Protein AF-A0AB72ZW15-F1 (afdb_monomer_lite)

Foldseek 3Di:
DDDDDDPPDPDDDPDDDPVDDDDDDDDDPPDPDPDPPPPPPPPPPPDPPCPPFLEAEPVNFVVQKDAQPDDPVSVVPDDADPVPQWDWDDDPQKIKIFHQAPAKDAFDWDWDADPVRDIGTQGTYGIDGHRIMGIDGNVSRD

pLDDT: mean 76.45, std 19.28, range [41.31, 97.19]

Radius of gyration: 28.47 Å; chains: 1; bounding box: 91×32×66 Å

Secondary structure (DSSP, 8-state):
-----------------TT-----------------------------S-TTS-EE-HHHHHTTEEES-SSHHHHHH----SS--EEEEEETTEEEEEE-SSS-EEEEEEEEE-TTS-EEEEEEEEEE-TTEEEEEEGGGG-

Sequence (142 aa):
MRKLFIPLLLFSALEANEKNGFFIEAGFETGLLEGTQTQEKRHTTTKNTYATYDYLPADSVLKRAANLFTDAKSISQLTFSSLSPIKVLYIGGKLTIENFLPYNLSNVKLSFKDAQGNTIDLGVIETIPKHSKIVLPGEAFD

Structure (mmCIF, N/CA/C/O backbone):
data_AF-A0AB72ZW15-F1
#
_entry.id   AF-A0AB72ZW15-F1
#
loop_
_atom_site.group_PDB
_atom_site.id
_atom_site.type_symbol
_atom_site.label_atom_id
_atom_site.label_alt_id
_atom_site.label_comp_id
_atom_site.label_asym_id
_atom_site.label_entity_id
_atom_site.label_seq_id
_atom_site.pdbx_PDB_ins_code
_atom_site.Cartn_x
_atom_site.Cartn_y
_atom_site.Cartn_z
_atom_site.occupancy
_atom_site.B_iso_or_equiv
_atom_site.auth_seq_id
_atom_site.auth_comp_id
_atom_site.auth_asym_id
_ato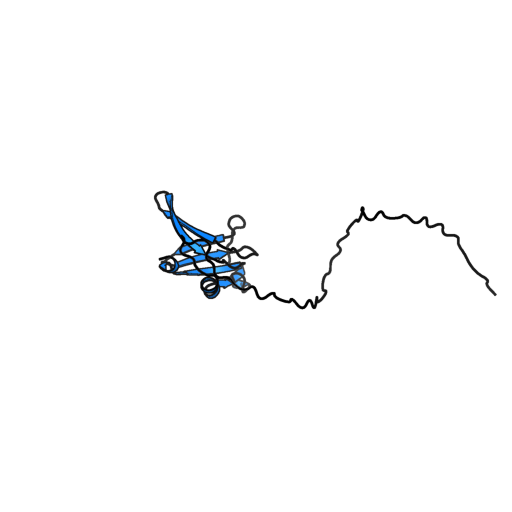m_site.auth_atom_id
_atom_site.pdbx_PDB_model_num
ATOM 1 N N . MET A 1 1 ? 74.155 0.932 -46.002 1.00 43.91 1 MET A N 1
ATOM 2 C CA . MET A 1 1 ? 74.223 0.720 -44.537 1.00 43.91 1 MET A CA 1
ATOM 3 C C . MET A 1 1 ? 73.776 2.000 -43.848 1.00 43.91 1 MET A C 1
ATOM 5 O O . MET A 1 1 ? 74.454 3.007 -43.982 1.00 43.91 1 MET A O 1
ATOM 9 N N . ARG A 1 2 ? 72.599 2.000 -43.215 1.00 44.91 2 ARG A N 1
ATOM 10 C CA . ARG A 1 2 ? 71.951 3.187 -42.634 1.00 44.91 2 ARG A CA 1
ATOM 11 C C . ARG A 1 2 ? 72.059 3.075 -41.109 1.00 44.91 2 ARG A C 1
ATOM 13 O O . ARG A 1 2 ? 71.594 2.082 -40.558 1.00 44.91 2 ARG A O 1
ATOM 20 N N . LYS A 1 3 ? 72.745 4.019 -40.455 1.00 50.19 3 LYS A N 1
ATOM 21 C CA . LYS A 1 3 ? 72.967 4.036 -38.999 1.00 50.19 3 LYS A CA 1
ATOM 22 C C . LYS A 1 3 ? 72.072 5.085 -38.318 1.00 50.19 3 LYS A C 1
ATOM 24 O O . LYS A 1 3 ? 71.940 6.186 -38.836 1.00 50.19 3 LYS A O 1
ATOM 29 N N . LEU A 1 4 ? 71.467 4.631 -37.214 1.00 51.50 4 LEU A N 1
ATOM 30 C CA . LEU A 1 4 ? 70.930 5.265 -35.991 1.00 51.50 4 LEU A CA 1
ATOM 31 C C . LEU A 1 4 ? 70.570 6.776 -35.983 1.00 51.50 4 LEU A C 1
ATOM 33 O O . LEU A 1 4 ? 71.404 7.593 -36.338 1.00 51.50 4 LEU A O 1
ATOM 37 N N . PHE A 1 5 ? 69.306 7.154 -35.674 1.00 53.56 5 PHE A N 1
ATOM 38 C CA . PHE A 1 5 ? 68.752 7.519 -34.328 1.00 53.56 5 PHE A CA 1
ATOM 39 C C . PHE A 1 5 ? 69.331 8.874 -33.828 1.00 53.56 5 PHE A C 1
ATOM 41 O O . PHE A 1 5 ? 70.542 9.021 -33.828 1.00 53.56 5 PHE A O 1
ATOM 48 N N . ILE A 1 6 ? 68.619 9.926 -33.384 1.00 57.09 6 ILE A N 1
ATOM 49 C CA . ILE A 1 6 ? 67.421 10.106 -32.528 1.00 57.09 6 ILE A CA 1
ATOM 50 C C . ILE A 1 6 ? 66.893 11.552 -32.752 1.00 57.09 6 ILE A C 1
ATOM 52 O O . ILE A 1 6 ? 67.725 12.460 -32.794 1.00 57.09 6 ILE A O 1
ATOM 56 N N . PRO A 1 7 ? 65.576 11.842 -32.815 1.00 47.94 7 PRO A N 1
ATOM 57 C CA . PRO A 1 7 ? 65.069 13.186 -32.545 1.00 47.94 7 PRO 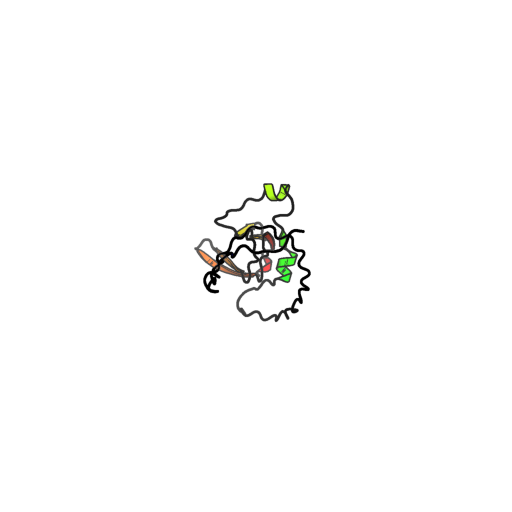A CA 1
ATOM 58 C C . PRO A 1 7 ? 64.891 13.381 -31.031 1.00 47.94 7 PRO A C 1
ATOM 60 O O . PRO A 1 7 ? 64.134 12.659 -30.382 1.00 47.94 7 PRO A O 1
ATOM 63 N N . LEU A 1 8 ? 65.612 14.351 -30.467 1.00 54.19 8 LEU A N 1
ATOM 64 C CA . LEU A 1 8 ? 65.466 14.802 -29.084 1.00 54.19 8 LEU A CA 1
ATOM 65 C C . LEU A 1 8 ? 64.094 15.477 -28.919 1.00 54.19 8 LEU A C 1
ATOM 67 O O . LEU A 1 8 ? 63.944 16.674 -29.148 1.00 54.19 8 LEU A O 1
ATOM 71 N N . LEU A 1 9 ? 63.081 14.693 -28.558 1.00 51.00 9 LEU A N 1
ATOM 72 C CA . LEU A 1 9 ? 61.791 15.201 -28.107 1.00 51.00 9 LEU A CA 1
ATOM 73 C C . LEU A 1 9 ? 61.902 15.529 -26.616 1.00 51.00 9 LEU A C 1
ATOM 75 O O . LEU A 1 9 ? 61.854 14.638 -25.770 1.00 51.00 9 LEU A O 1
ATOM 79 N N . LEU A 1 10 ? 62.057 16.816 -26.297 1.00 47.88 10 LEU A N 1
ATOM 80 C CA . LEU A 1 10 ? 61.725 17.331 -24.972 1.00 47.88 10 LEU A CA 1
ATOM 81 C C . LEU A 1 10 ? 60.204 17.232 -24.786 1.00 47.88 10 LEU A C 1
ATOM 83 O O . LEU A 1 10 ? 59.468 18.133 -25.179 1.00 47.88 10 LEU A O 1
ATOM 87 N N . PHE A 1 11 ? 59.735 16.147 -24.177 1.00 47.09 11 PHE A N 1
ATOM 88 C CA . PHE A 1 11 ? 58.452 16.148 -23.483 1.00 47.09 11 PHE A CA 1
ATOM 89 C C . PHE A 1 11 ? 58.727 16.434 -22.012 1.00 47.09 11 PHE A C 1
ATOM 91 O O . PHE A 1 11 ? 59.161 15.562 -21.261 1.00 47.09 11 PHE A O 1
ATOM 98 N N . SER A 1 12 ? 58.509 17.684 -21.614 1.00 47.12 12 SER A N 1
ATOM 99 C CA . SER A 1 12 ? 58.392 18.044 -20.207 1.00 47.12 12 SER A CA 1
ATOM 100 C C . SER A 1 12 ? 57.241 17.237 -19.609 1.00 47.12 12 SER A C 1
ATOM 102 O O . SER A 1 12 ? 56.110 17.318 -20.088 1.00 47.12 12 SER A O 1
ATOM 104 N N . ALA A 1 13 ? 57.543 16.439 -18.588 1.00 56.62 13 ALA A N 1
ATOM 105 C CA . ALA A 1 13 ? 56.547 15.769 -17.772 1.00 56.62 13 ALA A CA 1
ATOM 106 C C . ALA A 1 13 ? 55.632 16.828 -17.141 1.00 56.62 13 ALA A C 1
ATOM 108 O O . ALA A 1 13 ? 56.057 17.587 -16.270 1.00 56.62 13 ALA A O 1
ATOM 109 N N . LEU A 1 14 ? 54.390 16.907 -17.614 1.00 51.62 14 LEU A N 1
ATOM 110 C CA . LEU A 1 14 ? 53.339 17.644 -16.931 1.00 51.62 14 LEU A CA 1
ATOM 111 C C . LEU A 1 14 ? 52.754 16.690 -15.889 1.00 51.62 14 LEU A C 1
ATOM 113 O O . LEU A 1 14 ? 51.961 15.805 -16.203 1.00 51.62 14 LEU A O 1
ATOM 117 N N . GLU A 1 15 ? 53.240 16.821 -14.662 1.00 55.22 15 GLU A N 1
ATOM 118 C CA . GLU A 1 15 ? 52.760 16.083 -13.501 1.00 55.22 15 GLU A CA 1
ATOM 119 C C . GLU A 1 15 ? 51.330 16.550 -13.186 1.00 55.22 15 GLU A C 1
ATOM 121 O O . GLU A 1 15 ? 51.103 17.651 -12.679 1.00 55.22 15 GLU A O 1
ATOM 126 N N . ALA A 1 16 ? 50.337 15.743 -13.561 1.00 55.66 16 ALA A N 1
ATOM 127 C CA . ALA A 1 16 ? 48.961 15.967 -13.149 1.00 55.66 16 ALA A CA 1
ATOM 128 C C . ALA A 1 16 ? 48.862 15.701 -11.640 1.00 55.66 16 ALA A C 1
ATOM 130 O O . ALA A 1 16 ? 49.063 14.580 -11.181 1.00 55.66 16 ALA A O 1
ATOM 131 N N . ASN A 1 17 ? 48.580 16.745 -10.862 1.00 54.06 17 ASN A N 1
ATOM 132 C CA . ASN A 1 17 ? 48.371 16.632 -9.423 1.00 54.06 17 ASN A CA 1
ATOM 133 C C . ASN A 1 17 ? 47.129 15.763 -9.144 1.00 54.06 17 ASN A C 1
ATOM 135 O O . ASN A 1 17 ? 46.047 16.070 -9.648 1.00 54.06 17 ASN A O 1
ATOM 139 N N . GLU A 1 18 ? 47.274 14.725 -8.312 1.00 56.41 18 GLU A N 1
ATOM 140 C CA . GLU A 1 18 ? 46.237 13.728 -7.970 1.00 56.41 18 GLU A CA 1
ATOM 141 C C . GLU A 1 18 ? 44.901 14.306 -7.463 1.00 56.41 18 GLU A C 1
ATOM 143 O O . GLU A 1 18 ? 43.918 13.575 -7.359 1.00 56.41 18 GLU A O 1
ATOM 148 N N . LYS A 1 19 ? 44.815 15.608 -7.159 1.00 60.25 19 LYS A N 1
ATOM 149 C CA . LYS A 1 19 ? 43.569 16.256 -6.721 1.00 60.25 19 LYS A CA 1
ATOM 150 C C . LYS A 1 19 ? 42.731 16.894 -7.827 1.00 60.25 19 LYS A C 1
ATOM 152 O O . LYS A 1 19 ? 41.611 17.305 -7.541 1.00 60.25 19 LYS A O 1
ATOM 157 N N . ASN A 1 20 ? 43.216 16.946 -9.066 1.00 57.06 20 ASN A N 1
ATOM 158 C CA . ASN A 1 20 ? 42.465 17.499 -10.197 1.00 57.06 20 ASN A CA 1
ATOM 159 C C . ASN A 1 20 ? 42.164 16.409 -11.232 1.00 57.06 20 ASN A C 1
ATOM 161 O O . ASN A 1 20 ? 42.671 16.431 -12.351 1.00 57.06 20 ASN A O 1
ATOM 165 N N . GLY A 1 21 ? 41.337 15.440 -10.843 1.00 53.59 21 GLY A N 1
ATOM 166 C CA . GLY A 1 21 ? 40.736 14.496 -11.782 1.00 53.59 21 GLY A CA 1
ATOM 167 C C . GLY A 1 21 ? 39.586 15.155 -12.547 1.00 53.59 21 GLY A C 1
ATOM 168 O O . GLY A 1 21 ? 38.719 15.788 -11.950 1.00 53.59 21 GLY A O 1
ATOM 169 N N . PHE A 1 22 ? 39.567 14.998 -13.868 1.00 63.44 22 PHE A N 1
ATOM 170 C CA . PHE A 1 22 ? 38.422 15.313 -14.719 1.00 63.44 22 PHE A CA 1
ATOM 171 C C . PHE A 1 22 ? 37.856 13.995 -15.248 1.00 63.44 22 PHE A C 1
ATOM 173 O O . PHE A 1 22 ? 38.603 13.180 -15.788 1.00 63.44 22 PHE A O 1
ATOM 180 N N . PHE A 1 23 ? 36.554 13.770 -15.073 1.00 61.44 23 PHE A N 1
ATOM 181 C CA . PHE A 1 23 ? 35.880 12.558 -15.537 1.00 61.44 23 PHE A CA 1
ATOM 182 C C . PHE A 1 23 ? 35.134 12.851 -16.840 1.00 61.44 23 PHE A C 1
ATOM 184 O O . PHE A 1 23 ? 34.361 13.804 -16.907 1.00 61.44 23 PHE A O 1
ATOM 191 N N . ILE A 1 24 ? 35.334 12.007 -17.854 1.00 59.56 24 ILE A N 1
ATOM 192 C CA . ILE A 1 24 ? 34.437 11.897 -19.008 1.00 59.56 24 ILE A CA 1
ATOM 193 C C . ILE A 1 24 ? 33.831 10.500 -18.960 1.00 59.56 24 ILE A C 1
ATOM 195 O O . ILE A 1 24 ? 34.520 9.506 -19.181 1.00 59.56 24 ILE A O 1
ATOM 199 N N . GLU A 1 25 ? 32.543 10.436 -18.646 1.00 62.25 25 GLU A N 1
ATOM 200 C CA . GLU A 1 25 ? 31.757 9.209 -18.679 1.00 62.25 25 GLU A CA 1
ATOM 201 C C . GLU A 1 25 ? 31.203 9.024 -20.099 1.00 62.25 25 GLU A C 1
ATOM 203 O O . GLU A 1 25 ? 30.262 9.699 -20.515 1.00 62.25 25 GLU A O 1
ATOM 208 N N . ALA A 1 26 ? 31.828 8.136 -20.873 1.00 57.69 26 ALA A N 1
ATOM 209 C CA . ALA A 1 26 ? 31.272 7.610 -22.115 1.00 57.69 26 ALA A CA 1
ATOM 210 C C . ALA A 1 26 ? 30.906 6.141 -21.873 1.00 57.69 26 ALA A C 1
ATOM 212 O O . ALA A 1 26 ? 31.779 5.294 -21.693 1.00 57.69 26 ALA A O 1
ATOM 213 N N . GLY A 1 27 ? 29.605 5.863 -21.798 1.00 53.00 27 GLY A N 1
ATOM 214 C CA . GLY A 1 27 ? 29.077 4.551 -21.444 1.00 53.00 27 GLY A CA 1
ATOM 215 C C . GLY A 1 27 ? 29.180 3.501 -22.554 1.00 53.00 27 GLY A C 1
ATOM 216 O O . GLY A 1 27 ? 28.968 3.797 -23.726 1.00 53.00 27 GLY A O 1
ATOM 217 N N . PHE A 1 28 ? 29.418 2.256 -22.139 1.00 54.38 28 PHE A N 1
ATOM 218 C CA . PHE A 1 28 ? 28.550 1.105 -22.420 1.00 54.38 28 PHE A CA 1
ATOM 219 C C . PHE A 1 28 ? 28.919 -0.004 -21.420 1.00 54.38 28 PHE A C 1
ATOM 221 O O . PHE A 1 28 ? 29.804 -0.818 -21.676 1.00 54.38 28 PHE A O 1
ATOM 228 N N . GLU A 1 29 ? 28.299 -0.018 -20.239 1.00 52.81 29 GLU A N 1
ATOM 229 C CA . GLU A 1 29 ? 28.554 -1.084 -19.264 1.00 52.81 29 GLU A CA 1
ATOM 230 C C . GLU A 1 29 ? 27.692 -2.313 -19.572 1.00 52.81 29 GLU A C 1
ATOM 232 O O . GLU A 1 29 ? 26.609 -2.507 -19.027 1.00 52.81 29 GLU A O 1
ATOM 237 N N . THR A 1 30 ? 28.194 -3.180 -20.449 1.00 60.53 30 THR A N 1
ATOM 238 C CA . THR A 1 30 ? 27.834 -4.604 -20.436 1.00 60.53 30 THR A CA 1
ATOM 239 C C . THR A 1 30 ? 29.044 -5.404 -19.979 1.00 60.53 30 THR A C 1
ATOM 241 O O . THR A 1 30 ? 29.729 -6.041 -20.778 1.00 60.53 30 THR A O 1
ATOM 244 N N . GLY A 1 31 ? 29.329 -5.336 -18.681 1.00 48.16 31 GLY A N 1
ATOM 245 C CA . GLY A 1 31 ? 30.201 -6.279 -17.992 1.00 48.16 31 GLY A CA 1
ATOM 246 C C . GLY A 1 31 ? 29.334 -7.247 -17.197 1.00 48.16 31 GLY A C 1
ATOM 247 O O . GLY A 1 31 ? 28.631 -6.831 -16.281 1.00 48.16 31 GLY A O 1
ATOM 248 N N . LEU A 1 32 ? 29.350 -8.532 -17.551 1.00 52.81 32 LEU A N 1
ATOM 249 C CA . LEU A 1 32 ? 28.777 -9.588 -16.721 1.00 52.81 32 LEU A CA 1
ATOM 250 C C . LEU A 1 32 ? 29.603 -9.661 -15.428 1.00 52.81 32 LEU A C 1
ATOM 252 O O . LEU A 1 32 ? 30.672 -10.264 -15.398 1.00 52.81 32 LEU A O 1
ATOM 256 N N . LEU A 1 33 ? 29.148 -8.982 -14.377 1.00 51.62 33 LEU A N 1
ATOM 257 C CA . LEU A 1 33 ? 29.776 -9.040 -13.064 1.00 51.62 33 LEU A CA 1
ATOM 258 C C . LEU A 1 33 ? 29.363 -10.354 -12.387 1.00 51.62 33 LEU A C 1
ATOM 260 O O . LEU A 1 33 ? 28.305 -10.432 -11.763 1.00 51.62 33 LEU A O 1
ATOM 264 N N . GLU A 1 34 ? 30.199 -11.389 -12.487 1.00 53.56 34 GLU A N 1
ATOM 265 C CA . GLU A 1 34 ? 30.177 -12.520 -11.548 1.00 53.56 34 GLU A CA 1
ATOM 266 C C . GLU A 1 34 ? 30.668 -12.039 -10.175 1.00 53.56 34 GLU A C 1
ATOM 268 O O . GLU A 1 34 ? 31.799 -12.265 -9.752 1.00 53.56 34 GLU A O 1
ATOM 273 N N . GLY A 1 35 ? 29.802 -11.314 -9.473 1.00 48.66 35 GLY A N 1
ATOM 274 C CA . GLY A 1 35 ? 29.929 -11.086 -8.044 1.00 48.66 35 GLY A CA 1
ATOM 275 C C . GLY A 1 35 ? 29.121 -12.146 -7.310 1.00 48.66 35 GLY A C 1
ATOM 276 O O . GLY A 1 35 ? 27.892 -12.109 -7.335 1.00 48.66 35 GLY A O 1
ATOM 277 N N . THR A 1 36 ? 29.779 -13.081 -6.626 1.00 54.75 36 THR A N 1
ATOM 278 C CA . THR A 1 36 ? 29.093 -13.938 -5.652 1.00 54.75 36 THR A CA 1
ATOM 279 C C . THR A 1 36 ? 28.591 -13.052 -4.517 1.00 54.75 36 THR A C 1
ATOM 281 O O . THR A 1 36 ? 29.353 -12.623 -3.652 1.00 54.75 36 THR A O 1
ATOM 284 N N . GLN A 1 37 ? 27.296 -12.742 -4.538 1.00 48.81 37 GLN A N 1
ATOM 285 C CA . GLN A 1 37 ? 26.623 -12.030 -3.464 1.00 48.81 37 GLN A CA 1
ATOM 286 C C . GLN A 1 37 ? 26.483 -12.990 -2.278 1.00 48.81 37 GLN A C 1
ATOM 288 O O . GLN A 1 37 ? 25.556 -13.799 -2.224 1.00 48.81 37 GLN A O 1
ATOM 293 N N . THR A 1 38 ? 27.395 -12.910 -1.310 1.00 54.97 38 THR A N 1
ATOM 294 C CA . THR A 1 38 ? 27.145 -13.497 0.007 1.00 54.97 38 THR A CA 1
ATOM 295 C C . THR A 1 38 ? 26.035 -12.678 0.650 1.00 54.97 38 THR A C 1
ATOM 297 O O . THR A 1 38 ? 26.274 -11.631 1.246 1.00 54.97 38 THR A O 1
ATOM 300 N N . GLN A 1 39 ? 24.795 -13.128 0.470 1.00 52.69 39 GLN A N 1
ATOM 301 C CA . GLN A 1 39 ? 23.674 -12.637 1.250 1.00 52.69 39 GLN A CA 1
ATOM 302 C C . GLN A 1 39 ? 23.956 -13.010 2.700 1.00 52.69 39 GLN A C 1
ATOM 304 O O . GLN A 1 39 ? 23.811 -14.172 3.088 1.00 52.69 39 GLN A O 1
ATOM 309 N N . GLU A 1 40 ? 24.370 -12.037 3.510 1.00 50.22 40 GLU A N 1
ATOM 310 C CA . GLU A 1 40 ? 24.205 -12.180 4.946 1.00 50.22 40 GLU A CA 1
ATOM 311 C C . GLU A 1 40 ? 22.732 -12.487 5.184 1.00 50.22 40 GLU A C 1
ATOM 313 O O . GLU A 1 40 ? 21.834 -11.708 4.850 1.00 50.22 40 GLU A O 1
ATOM 318 N N . LYS A 1 41 ? 22.490 -13.687 5.703 1.00 46.09 41 LYS A N 1
ATOM 319 C CA . LYS A 1 41 ? 21.178 -14.143 6.118 1.00 46.09 41 LYS A CA 1
ATOM 320 C C . LYS A 1 41 ? 20.746 -13.178 7.215 1.00 46.09 41 LYS A C 1
ATOM 322 O O . LYS A 1 41 ? 21.164 -13.320 8.360 1.00 46.09 41 LYS A O 1
ATOM 327 N N . ARG A 1 42 ? 19.964 -12.153 6.860 1.00 54.97 42 ARG A N 1
ATOM 328 C CA . ARG A 1 42 ? 19.333 -11.274 7.843 1.00 54.97 42 ARG A CA 1
ATOM 329 C C . ARG A 1 42 ? 18.566 -12.180 8.788 1.00 54.97 42 ARG A C 1
ATOM 331 O O . ARG A 1 42 ? 17.587 -12.812 8.401 1.00 54.97 42 ARG A O 1
ATOM 338 N N . HIS A 1 43 ? 19.038 -12.273 10.021 1.00 46.56 43 HIS A N 1
ATOM 339 C CA . HIS A 1 43 ? 18.212 -12.776 11.095 1.00 46.56 43 HIS A CA 1
ATOM 340 C C . HIS A 1 43 ? 17.100 -11.742 11.260 1.00 46.56 43 HIS A C 1
ATOM 342 O O . HIS A 1 43 ? 17.334 -10.641 11.761 1.00 46.56 43 HIS A O 1
ATOM 348 N N . THR A 1 44 ? 15.910 -12.060 10.750 1.00 45.25 44 THR A N 1
ATOM 349 C CA . THR A 1 44 ? 14.695 -11.297 11.019 1.00 45.25 44 THR A CA 1
ATOM 350 C C . THR A 1 44 ? 14.417 -11.418 12.509 1.00 45.25 44 THR A C 1
ATOM 352 O O . THR A 1 44 ? 13.795 -12.369 12.973 1.00 45.25 44 THR A O 1
ATOM 355 N N . THR A 1 45 ? 14.933 -10.473 13.285 1.00 41.94 45 THR A N 1
ATOM 356 C CA . THR A 1 45 ? 14.494 -10.290 14.661 1.00 41.94 45 THR A CA 1
ATOM 357 C C . THR A 1 45 ? 13.099 -9.686 14.593 1.00 41.94 45 THR A C 1
ATOM 359 O O . THR A 1 45 ? 12.946 -8.485 14.387 1.00 41.94 45 THR A O 1
ATOM 362 N N . THR A 1 46 ? 12.074 -10.519 14.756 1.00 50.00 46 THR A N 1
ATOM 363 C CA . THR A 1 46 ? 10.713 -10.068 15.047 1.00 50.00 46 THR A CA 1
ATOM 364 C C . THR A 1 46 ? 10.726 -9.376 16.411 1.00 50.00 46 THR A C 1
ATOM 366 O O . THR A 1 46 ? 10.602 -10.012 17.456 1.00 50.00 46 THR A O 1
ATOM 369 N N . LYS A 1 47 ? 10.919 -8.058 16.423 1.00 41.31 47 LYS A N 1
ATOM 370 C CA . LYS A 1 47 ? 10.530 -7.199 17.543 1.00 41.31 47 LYS A CA 1
ATOM 371 C C . LYS A 1 47 ? 9.745 -6.023 16.986 1.00 41.31 47 LYS A C 1
ATOM 373 O O . LYS A 1 47 ? 10.312 -5.076 16.455 1.00 41.31 47 LYS A O 1
ATOM 378 N N . ASN A 1 48 ? 8.428 -6.112 17.128 1.00 47.97 48 ASN A N 1
ATOM 379 C CA . ASN A 1 48 ? 7.507 -5.014 16.884 1.00 47.97 48 ASN A CA 1
ATOM 380 C C . ASN A 1 48 ? 7.817 -3.904 17.903 1.00 47.97 48 ASN A C 1
ATOM 382 O O . ASN A 1 48 ? 7.455 -4.016 19.072 1.00 47.97 48 ASN A O 1
ATOM 386 N N . THR A 1 49 ? 8.517 -2.847 17.487 1.00 48.44 49 THR A N 1
ATOM 387 C CA . THR A 1 49 ? 8.859 -1.695 18.352 1.00 48.44 49 THR A CA 1
ATOM 388 C C . THR A 1 49 ? 7.660 -0.764 18.600 1.00 48.44 49 THR A C 1
ATOM 390 O O . THR A 1 49 ? 7.777 0.236 19.299 1.00 48.44 49 THR A O 1
ATOM 393 N N . TYR A 1 50 ? 6.475 -1.102 18.088 1.00 47.12 50 TYR A N 1
ATOM 394 C CA . TYR A 1 50 ? 5.261 -0.305 18.239 1.00 47.12 50 TYR A CA 1
ATOM 395 C C . TYR A 1 50 ? 4.137 -1.153 18.840 1.00 47.12 50 TYR A C 1
ATOM 397 O O . TYR A 1 50 ? 3.267 -1.642 18.131 1.00 47.12 50 TYR A O 1
ATOM 405 N N . ALA A 1 51 ? 4.150 -1.326 20.161 1.00 54.34 51 ALA A N 1
ATOM 406 C CA . ALA A 1 51 ? 3.166 -2.114 20.914 1.00 54.34 51 ALA A CA 1
ATOM 407 C C . ALA A 1 51 ? 1.744 -1.498 20.968 1.00 54.34 51 ALA A C 1
ATOM 409 O O . ALA A 1 51 ? 0.944 -1.888 21.810 1.00 54.34 51 ALA A O 1
ATOM 410 N N . THR A 1 52 ? 1.437 -0.511 20.121 1.00 61.91 52 THR A N 1
ATOM 411 C CA . THR A 1 52 ? 0.207 0.301 20.203 1.00 61.91 52 THR A CA 1
ATOM 412 C C . THR A 1 52 ? -0.623 0.281 18.917 1.00 61.91 52 THR A C 1
ATOM 414 O O . THR A 1 52 ? -1.735 0.789 18.929 1.00 61.91 52 THR A O 1
ATOM 417 N N . TYR A 1 53 ? -0.122 -0.295 17.818 1.00 61.41 53 TYR A N 1
ATOM 418 C CA . TYR A 1 53 ? -0.839 -0.317 16.539 1.00 61.41 53 TYR A CA 1
ATOM 419 C C . TYR A 1 53 ? -1.078 -1.742 16.056 1.00 61.41 53 TYR A C 1
ATOM 421 O O . TYR A 1 53 ? -0.192 -2.591 16.185 1.00 61.41 53 TYR A O 1
ATOM 429 N N . ASP A 1 54 ? -2.221 -1.956 15.408 1.00 78.19 54 ASP A N 1
ATOM 430 C CA . ASP A 1 54 ? -2.496 -3.180 14.664 1.00 78.19 54 ASP A CA 1
ATOM 431 C C . ASP A 1 54 ? -1.529 -3.276 13.485 1.00 78.19 54 ASP A C 1
ATOM 433 O O . ASP A 1 54 ? -1.474 -2.414 12.604 1.00 78.19 54 ASP A O 1
ATOM 437 N N . TYR A 1 55 ? -0.659 -4.283 13.541 1.00 81.81 55 TYR A N 1
ATOM 438 C CA . TYR A 1 55 ? 0.502 -4.389 12.669 1.00 81.81 55 TYR A CA 1
ATOM 439 C C . TYR A 1 55 ? 0.299 -5.500 11.647 1.00 81.81 55 TYR A C 1
ATOM 441 O O . TYR A 1 55 ? 0.225 -6.677 12.005 1.00 81.81 55 TYR A O 1
ATOM 449 N N . LEU A 1 56 ? 0.257 -5.138 10.365 1.00 88.75 56 LEU A N 1
ATOM 450 C CA . LEU A 1 56 ? 0.146 -6.097 9.277 1.00 88.75 56 LEU A CA 1
ATOM 451 C C . LEU A 1 56 ? 1.551 -6.498 8.789 1.00 88.75 56 LEU A C 1
ATOM 453 O O . LEU A 1 56 ? 2.235 -5.679 8.160 1.00 88.75 56 LEU A O 1
ATOM 457 N N . PRO A 1 57 ? 1.992 -7.745 9.052 1.00 89.38 57 PRO A N 1
ATOM 458 C CA . PRO A 1 57 ? 3.353 -8.174 8.761 1.00 89.38 57 PRO A CA 1
ATOM 459 C C . PRO A 1 57 ? 3.591 -8.344 7.261 1.00 89.38 57 PRO A C 1
ATOM 461 O O . PRO A 1 57 ? 2.671 -8.647 6.491 1.00 89.38 57 PRO A O 1
ATOM 464 N N . ALA A 1 58 ? 4.853 -8.219 6.853 1.00 90.19 58 ALA A N 1
ATOM 465 C CA . ALA A 1 58 ? 5.264 -8.240 5.452 1.00 90.19 58 ALA A CA 1
ATOM 466 C C . ALA A 1 58 ? 4.775 -9.487 4.707 1.00 90.19 58 ALA A C 1
ATOM 468 O O . ALA A 1 58 ? 4.229 -9.369 3.614 1.00 90.19 58 ALA A O 1
ATOM 469 N N . ASP A 1 59 ? 4.886 -10.670 5.309 1.00 90.56 59 ASP A N 1
ATOM 470 C CA . ASP A 1 59 ? 4.473 -11.928 4.677 1.00 90.56 59 ASP A CA 1
ATOM 471 C C . ASP A 1 59 ? 2.978 -11.954 4.326 1.00 90.56 59 ASP A C 1
ATOM 473 O O . ASP A 1 59 ? 2.585 -12.473 3.277 1.00 90.56 59 ASP A O 1
ATOM 477 N N . SER A 1 60 ? 2.131 -11.375 5.182 1.00 89.00 60 SER A N 1
ATOM 478 C CA . SER A 1 60 ? 0.686 -11.272 4.945 1.00 89.00 60 SER A CA 1
ATOM 479 C C . SER A 1 60 ? 0.366 -10.310 3.804 1.00 89.00 60 SER A C 1
ATOM 481 O O . SER A 1 60 ? -0.572 -10.549 3.040 1.00 89.00 60 SER A O 1
ATOM 483 N N . VAL A 1 61 ? 1.159 -9.247 3.667 1.00 91.44 61 VAL A N 1
ATOM 484 C CA . VAL A 1 61 ? 1.015 -8.252 2.600 1.00 91.44 61 VAL A CA 1
ATOM 485 C C . VAL A 1 61 ? 1.502 -8.806 1.267 1.00 91.44 61 VAL A C 1
ATOM 487 O O . VAL A 1 61 ? 0.788 -8.730 0.268 1.00 91.44 61 VAL A O 1
ATOM 490 N N . LEU A 1 62 ? 2.692 -9.408 1.248 1.00 92.81 62 LEU A N 1
ATOM 491 C CA . LEU A 1 62 ? 3.331 -9.933 0.042 1.00 92.81 62 LEU A CA 1
ATOM 492 C C . LEU A 1 62 ? 2.482 -11.016 -0.630 1.00 92.81 62 LEU A C 1
ATOM 494 O O . LEU A 1 62 ? 2.375 -11.028 -1.852 1.00 92.81 62 LEU A O 1
ATOM 498 N N . LYS A 1 63 ? 1.791 -11.861 0.147 1.00 93.69 63 LYS A N 1
ATOM 499 C CA . LYS A 1 63 ? 0.847 -12.868 -0.382 1.00 93.69 63 LYS A CA 1
ATOM 500 C C . LYS A 1 63 ? -0.358 -12.270 -1.117 1.00 93.69 63 LYS A C 1
ATOM 502 O O . LYS A 1 63 ? -1.023 -12.980 -1.864 1.00 93.69 63 LYS A O 1
ATOM 507 N N . ARG A 1 64 ? -0.669 -10.994 -0.880 1.00 93.19 64 ARG A N 1
ATOM 508 C CA . ARG A 1 64 ? -1.811 -10.269 -1.462 1.00 93.19 64 ARG A CA 1
ATOM 509 C C . ARG A 1 64 ? -1.379 -9.196 -2.463 1.00 93.19 64 ARG A C 1
ATOM 511 O O . ARG A 1 64 ? -2.237 -8.502 -3.008 1.00 93.19 64 ARG A O 1
ATOM 518 N N . ALA A 1 65 ? -0.075 -9.042 -2.682 1.00 94.62 65 ALA A N 1
ATOM 519 C CA . ALA A 1 65 ? 0.483 -8.065 -3.599 1.00 94.62 65 ALA A CA 1
ATOM 520 C C . ALA A 1 65 ? 0.531 -8.626 -5.027 1.00 94.62 65 ALA A C 1
ATOM 522 O O . ALA A 1 65 ? 0.942 -9.762 -5.257 1.00 94.62 65 ALA A O 1
ATOM 523 N N . ALA A 1 66 ? 0.148 -7.803 -5.995 1.00 95.81 66 ALA A N 1
ATOM 524 C CA . ALA A 1 66 ? 0.268 -8.074 -7.421 1.00 95.81 66 ALA A CA 1
ATOM 525 C C . ALA A 1 66 ? 1.100 -6.975 -8.091 1.00 95.81 66 ALA A C 1
ATOM 527 O O . ALA A 1 66 ? 1.024 -5.812 -7.699 1.00 95.81 66 ALA A O 1
ATOM 528 N N . ASN A 1 67 ? 1.879 -7.323 -9.115 1.00 95.12 67 ASN A N 1
ATOM 529 C CA . ASN A 1 67 ? 2.636 -6.335 -9.884 1.00 95.12 67 ASN A CA 1
ATOM 530 C C . ASN A 1 67 ? 1.686 -5.474 -10.726 1.00 95.12 67 ASN A C 1
ATOM 532 O O . ASN A 1 67 ? 0.802 -6.002 -11.395 1.00 95.12 67 ASN A O 1
ATOM 536 N N . LEU A 1 68 ? 1.890 -4.156 -10.719 1.00 94.00 68 LEU A N 1
ATOM 537 C CA . LEU A 1 68 ? 1.127 -3.220 -11.551 1.00 94.00 68 LEU A CA 1
ATOM 538 C C . LEU A 1 68 ? 1.556 -3.289 -13.025 1.00 94.00 68 LEU A C 1
ATOM 540 O O . LEU A 1 68 ? 0.723 -3.156 -13.914 1.00 94.00 68 LEU A O 1
ATOM 544 N N . PHE A 1 69 ? 2.843 -3.522 -13.291 1.00 92.50 69 PHE A N 1
ATOM 545 C CA . PHE A 1 69 ? 3.437 -3.449 -14.630 1.00 92.50 69 PHE A CA 1
ATOM 546 C C . PHE A 1 69 ? 3.761 -4.848 -15.165 1.00 92.50 69 PHE A C 1
ATOM 548 O O . PHE A 1 69 ? 4.919 -5.256 -15.199 1.00 92.50 69 PHE A O 1
ATOM 555 N N . THR A 1 70 ? 2.732 -5.615 -15.528 1.00 91.12 70 THR A N 1
ATOM 556 C CA . THR A 1 70 ? 2.891 -6.986 -16.044 1.00 91.12 70 THR A CA 1
ATOM 557 C C . THR A 1 70 ? 3.034 -7.027 -17.560 1.00 91.12 70 THR A C 1
ATOM 559 O O . THR A 1 70 ? 4.034 -7.504 -18.084 1.00 91.12 70 THR A O 1
ATOM 562 N N . ASP A 1 71 ? 2.032 -6.525 -18.272 1.00 92.12 71 ASP A N 1
ATOM 563 C CA . ASP A 1 71 ? 1.909 -6.630 -19.722 1.00 92.12 71 ASP A CA 1
ATOM 564 C C . ASP A 1 71 ? 1.471 -5.295 -20.330 1.00 92.12 71 ASP A C 1
ATOM 566 O O . ASP A 1 71 ? 0.873 -4.449 -19.662 1.00 92.12 71 ASP A O 1
ATOM 570 N N . ALA A 1 72 ? 1.755 -5.108 -21.620 1.00 91.44 72 ALA A N 1
ATOM 571 C CA . ALA A 1 72 ? 1.530 -3.841 -22.310 1.00 91.44 72 ALA A CA 1
ATOM 572 C C . ALA A 1 72 ? 0.063 -3.376 -22.274 1.00 91.44 72 ALA A C 1
ATOM 574 O O . ALA A 1 72 ? -0.198 -2.1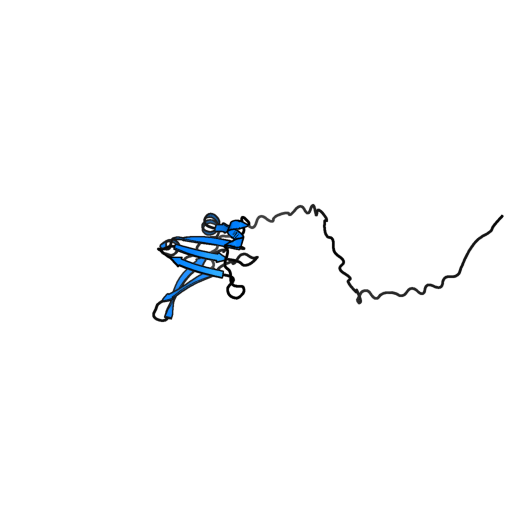74 -22.196 1.00 91.44 72 ALA A O 1
ATOM 575 N N . LYS A 1 73 ? -0.899 -4.308 -22.295 1.00 91.75 73 LYS A N 1
ATOM 576 C CA . LYS A 1 73 ? -2.325 -3.973 -22.259 1.00 91.75 73 LYS A CA 1
ATOM 577 C C . LYS A 1 73 ? -2.713 -3.460 -20.876 1.00 91.75 73 LYS A C 1
ATOM 579 O O . LYS A 1 73 ? -3.315 -2.392 -20.794 1.00 91.75 73 LYS A O 1
ATOM 584 N N . SER A 1 74 ? -2.312 -4.152 -19.812 1.00 88.88 74 SER A N 1
ATOM 585 C CA . SER A 1 74 ? -2.526 -3.691 -18.435 1.00 88.88 74 SER A CA 1
ATOM 586 C C . SER A 1 74 ? -1.862 -2.334 -18.196 1.00 88.88 74 SER A C 1
ATOM 588 O O . SER A 1 74 ? -2.507 -1.420 -17.690 1.00 88.88 74 SER A O 1
ATOM 590 N N . ILE A 1 75 ? -0.619 -2.159 -18.660 1.00 89.94 75 ILE A N 1
ATOM 591 C CA . ILE A 1 75 ? 0.134 -0.901 -18.540 1.00 89.94 75 ILE A CA 1
ATOM 592 C C . ILE A 1 75 ? -0.587 0.254 -19.246 1.00 89.94 75 ILE A C 1
ATOM 594 O O . ILE A 1 75 ? -0.709 1.328 -18.665 1.00 89.94 75 ILE A O 1
ATOM 598 N N . SER A 1 76 ? -1.120 0.041 -20.454 1.00 91.06 76 SER A N 1
ATOM 599 C CA . SER A 1 76 ? -1.846 1.087 -21.196 1.00 91.06 76 SER A CA 1
ATOM 600 C C . SER A 1 76 ? -3.128 1.576 -20.512 1.00 91.06 76 SER A C 1
ATOM 602 O O . SER A 1 76 ? -3.631 2.645 -20.846 1.00 91.06 76 SER A O 1
ATOM 604 N N . GLN A 1 77 ? -3.661 0.802 -19.563 1.00 91.25 77 GLN A N 1
ATOM 605 C CA . GLN A 1 77 ? -4.870 1.129 -18.805 1.00 91.25 77 GLN A CA 1
ATOM 606 C C . GLN A 1 77 ? -4.557 1.716 -17.422 1.00 91.25 77 GLN A C 1
ATOM 608 O O . GLN A 1 77 ? -5.464 2.200 -16.740 1.00 91.25 77 GLN A O 1
ATOM 613 N N . LEU A 1 78 ? -3.292 1.687 -16.985 1.00 90.50 78 LEU A N 1
ATOM 614 C CA . LEU A 1 78 ? -2.895 2.272 -15.711 1.00 90.50 78 LEU A CA 1
ATOM 615 C C . LEU A 1 78 ? -3.019 3.792 -15.768 1.00 90.50 78 LEU A C 1
ATOM 617 O O . LEU A 1 78 ? -2.495 4.455 -16.658 1.00 90.50 78 LEU A O 1
ATOM 621 N N . THR A 1 79 ? -3.674 4.352 -14.757 1.00 88.94 79 THR A N 1
ATOM 622 C CA . THR A 1 79 ? -3.716 5.796 -14.527 1.00 88.94 79 THR A CA 1
ATOM 623 C C . THR A 1 79 ? -2.994 6.089 -13.224 1.00 88.94 79 THR A C 1
ATOM 625 O O . THR A 1 79 ? -3.397 5.585 -12.173 1.00 88.94 79 THR A O 1
ATOM 628 N N . PHE A 1 80 ? -1.946 6.908 -13.281 1.00 89.44 80 PHE A N 1
ATOM 629 C CA . PHE A 1 80 ? -1.211 7.350 -12.101 1.00 89.44 80 PHE A CA 1
ATOM 630 C C . PHE A 1 80 ? -0.900 8.844 -12.186 1.00 89.44 80 PHE A C 1
ATOM 632 O O . PHE A 1 80 ? -0.837 9.424 -13.269 1.00 89.44 80 PHE A O 1
ATOM 639 N N . SER A 1 81 ? -0.720 9.467 -11.025 1.00 89.50 81 SER A N 1
ATOM 640 C CA . SER A 1 81 ? -0.324 10.866 -10.902 1.00 89.50 81 SER A CA 1
ATOM 641 C C . SER A 1 81 ? 1.113 10.933 -10.408 1.00 89.50 81 SER A C 1
ATOM 643 O O . SER A 1 81 ? 1.458 10.286 -9.421 1.00 89.50 81 SER A O 1
ATOM 645 N N . SER A 1 82 ? 1.947 11.753 -11.044 1.00 89.12 82 SER A N 1
ATOM 646 C CA . SER A 1 82 ? 3.301 12.029 -10.548 1.00 89.12 82 SER A CA 1
ATOM 647 C C . SER A 1 82 ? 3.294 12.813 -9.231 1.00 89.12 82 SER A C 1
ATOM 649 O O . SER A 1 82 ? 4.221 12.681 -8.438 1.00 89.12 82 SER A O 1
ATOM 651 N N . LEU A 1 83 ? 2.236 13.588 -8.966 1.00 94.81 83 LEU A N 1
ATOM 652 C CA . LEU A 1 83 ? 2.049 14.326 -7.712 1.00 94.81 83 LEU A CA 1
ATOM 653 C C . LEU A 1 83 ? 1.509 13.440 -6.582 1.00 94.81 83 LEU A C 1
ATOM 655 O O . LEU A 1 83 ? 1.591 13.800 -5.410 1.00 94.81 83 LEU A O 1
ATOM 659 N N . SER A 1 84 ? 0.919 12.292 -6.917 1.00 93.25 84 SER A N 1
ATOM 660 C CA . SER A 1 84 ? 0.326 11.361 -5.953 1.00 93.25 84 SER A CA 1
ATOM 661 C C . SER A 1 84 ? 0.653 9.927 -6.369 1.00 93.25 84 SER A C 1
ATOM 663 O O . SER A 1 84 ? -0.199 9.225 -6.917 1.00 93.25 84 SER A O 1
ATOM 665 N N . PRO A 1 85 ? 1.904 9.494 -6.139 1.00 94.19 85 PRO A N 1
ATOM 666 C CA . PRO A 1 85 ? 2.405 8.212 -6.627 1.00 94.19 85 PRO A CA 1
ATOM 667 C C . PRO A 1 85 ? 1.896 7.014 -5.815 1.00 94.19 85 PRO A C 1
ATOM 669 O O . PRO A 1 85 ? 2.171 5.872 -6.176 1.00 94.19 85 PRO A O 1
ATOM 672 N N . ILE A 1 86 ? 1.159 7.264 -4.729 1.00 95.31 86 ILE A N 1
ATOM 673 C CA . ILE A 1 86 ? 0.459 6.256 -3.937 1.00 95.31 86 ILE A CA 1
ATOM 674 C C . ILE A 1 86 ? -1.032 6.533 -4.034 1.00 95.31 86 ILE A C 1
ATOM 676 O O . ILE A 1 86 ? -1.481 7.643 -3.743 1.00 95.31 86 ILE A O 1
ATOM 680 N N . LYS A 1 87 ? -1.801 5.519 -4.418 1.00 93.81 87 LYS A N 1
ATOM 681 C CA . LYS A 1 87 ? -3.256 5.598 -4.502 1.00 93.81 87 LYS A CA 1
ATOM 682 C C . LYS A 1 87 ? -3.877 4.610 -3.533 1.00 93.81 87 LYS A C 1
ATOM 684 O O . LYS A 1 87 ? -3.471 3.455 -3.466 1.00 93.81 87 LYS A O 1
ATOM 689 N N . VAL A 1 88 ? -4.874 5.079 -2.796 1.00 92.31 88 VAL A N 1
ATOM 690 C CA . VAL A 1 88 ? -5.599 4.283 -1.807 1.00 92.31 88 VAL A CA 1
ATOM 691 C C . VAL A 1 88 ? -7.085 4.383 -2.109 1.00 92.31 88 VAL A C 1
ATOM 693 O O . VAL A 1 88 ? -7.592 5.467 -2.394 1.00 92.31 88 VAL A O 1
ATOM 696 N N . LEU A 1 89 ? -7.780 3.250 -2.083 1.00 91.88 89 LEU A N 1
ATOM 697 C CA . LEU A 1 89 ? -9.203 3.165 -2.378 1.00 91.88 89 LEU A CA 1
ATOM 698 C C . LEU A 1 89 ? -9.874 2.164 -1.446 1.00 91.88 89 LEU A C 1
ATOM 700 O O . LEU A 1 89 ? -9.447 1.016 -1.372 1.00 91.88 89 LEU A O 1
ATOM 704 N N . TYR A 1 90 ? -10.946 2.580 -0.778 1.00 89.50 90 TYR A N 1
ATOM 705 C CA . TYR A 1 90 ? -11.754 1.704 0.063 1.00 89.50 90 TYR A CA 1
ATOM 706 C C . TYR A 1 90 ? -13.149 1.550 -0.545 1.00 89.50 90 TYR A C 1
ATOM 708 O O . TYR A 1 90 ? -13.932 2.497 -0.552 1.00 89.50 90 TYR A O 1
ATOM 716 N N . ILE A 1 91 ? -13.449 0.377 -1.108 1.00 89.38 91 ILE A N 1
ATOM 717 C CA . ILE A 1 91 ? -14.750 0.073 -1.726 1.00 89.38 91 ILE A CA 1
ATOM 718 C C . ILE A 1 91 ? -15.205 -1.308 -1.269 1.00 89.38 91 ILE A C 1
ATOM 720 O O . ILE A 1 91 ? -14.447 -2.272 -1.356 1.00 89.38 91 ILE A O 1
ATOM 724 N N . GLY A 1 92 ? -16.463 -1.408 -0.826 1.00 88.50 92 GLY A N 1
ATOM 725 C CA . GLY A 1 92 ? -17.102 -2.691 -0.517 1.00 88.50 92 GLY A CA 1
ATOM 726 C C . GLY A 1 92 ? -16.341 -3.516 0.523 1.00 88.50 92 GLY A C 1
ATOM 727 O O . GLY A 1 92 ? -16.177 -4.717 0.333 1.00 88.50 92 GLY A O 1
ATOM 728 N N . GLY A 1 93 ? -15.811 -2.863 1.564 1.00 88.00 93 GLY A N 1
ATOM 729 C CA . GLY A 1 93 ? -15.048 -3.529 2.624 1.00 88.00 93 GLY A CA 1
ATOM 730 C C . GLY A 1 93 ? -13.632 -3.946 2.224 1.00 88.00 93 GLY A C 1
ATOM 731 O O . GLY A 1 93 ? -13.025 -4.754 2.914 1.00 88.00 93 GLY A O 1
ATOM 732 N N . LYS A 1 94 ? -13.092 -3.455 1.100 1.00 91.25 94 LYS A N 1
ATOM 733 C CA . LYS A 1 94 ? -11.733 -3.783 0.647 1.00 91.25 94 LYS A CA 1
ATOM 734 C C . LYS A 1 94 ? -10.889 -2.532 0.489 1.00 91.25 94 LYS A C 1
ATOM 736 O O . LYS A 1 94 ? -11.247 -1.632 -0.272 1.00 91.25 94 LYS A O 1
ATOM 741 N N . LEU A 1 95 ? -9.737 -2.521 1.153 1.00 92.06 95 LEU A N 1
ATOM 742 C CA . LEU A 1 95 ? -8.715 -1.494 1.015 1.00 92.06 95 LEU A CA 1
ATOM 743 C C . LEU A 1 95 ? -7.739 -1.895 -0.091 1.00 92.06 95 LEU A C 1
ATOM 745 O O . LEU A 1 95 ? -6.996 -2.865 0.027 1.00 92.06 95 LEU A O 1
ATOM 749 N N . THR A 1 96 ? -7.745 -1.144 -1.183 1.00 94.44 96 THR A N 1
ATOM 750 C CA . THR A 1 96 ? -6.798 -1.288 -2.286 1.00 94.44 96 THR A CA 1
ATOM 751 C C . THR A 1 96 ? -5.733 -0.210 -2.180 1.00 94.44 96 THR A C 1
ATOM 753 O O . THR A 1 96 ? -6.065 0.972 -2.129 1.00 94.44 96 THR A O 1
ATOM 756 N N . ILE A 1 97 ? -4.464 -0.610 -2.182 1.00 95.38 97 ILE A N 1
ATOM 757 C CA . ILE A 1 97 ? -3.316 0.298 -2.171 1.00 95.38 97 ILE A CA 1
ATOM 758 C C . ILE A 1 97 ? -2.471 0.024 -3.409 1.00 95.38 97 ILE A C 1
ATOM 760 O O . ILE A 1 97 ? -2.079 -1.114 -3.652 1.00 95.38 97 ILE A O 1
ATOM 764 N N . GLU A 1 98 ? -2.187 1.057 -4.190 1.00 96.12 98 GLU A N 1
ATOM 765 C CA . GLU A 1 98 ? -1.358 0.998 -5.392 1.00 96.12 98 GLU A CA 1
ATOM 766 C C . GLU A 1 98 ? -0.122 1.879 -5.171 1.00 96.12 98 GLU A C 1
ATOM 768 O O . GLU A 1 98 ? -0.241 3.084 -4.940 1.00 96.12 98 GLU A O 1
ATOM 773 N N . ASN A 1 99 ? 1.065 1.271 -5.218 1.00 96.88 99 ASN A N 1
ATOM 774 C CA . ASN A 1 99 ? 2.352 1.948 -5.107 1.00 96.88 99 ASN A CA 1
ATOM 775 C C . ASN A 1 99 ? 3.021 2.022 -6.479 1.00 96.88 99 ASN A C 1
ATOM 777 O O . ASN A 1 99 ? 3.519 1.016 -6.984 1.00 96.88 99 ASN A O 1
ATOM 781 N N . PHE A 1 100 ? 3.075 3.215 -7.066 1.00 96.38 100 PHE A N 1
ATOM 782 C CA . PHE A 1 100 ? 3.718 3.445 -8.361 1.00 96.38 100 PHE A CA 1
ATOM 783 C C . PHE A 1 100 ? 5.205 3.811 -8.242 1.00 96.38 100 PHE A C 1
ATOM 785 O O . PHE A 1 100 ? 5.880 3.933 -9.263 1.00 96.38 100 PHE A O 1
ATOM 792 N N . LEU A 1 101 ? 5.744 3.952 -7.027 1.00 95.75 101 LEU A N 1
ATOM 793 C CA . LEU A 1 101 ? 7.146 4.301 -6.801 1.00 95.75 101 LEU A CA 1
ATOM 794 C C . LEU A 1 101 ? 8.085 3.143 -7.171 1.00 95.75 101 LEU A C 1
ATOM 796 O O . LEU A 1 101 ? 7.713 1.975 -7.015 1.00 95.75 101 LEU A O 1
ATOM 800 N N . PRO A 1 102 ? 9.334 3.447 -7.578 1.00 94.94 102 PRO A N 1
ATOM 801 C CA . PRO A 1 102 ? 10.349 2.441 -7.892 1.00 94.94 102 PRO A CA 1
ATOM 802 C C . PRO A 1 102 ? 10.998 1.803 -6.653 1.00 94.94 102 PRO A C 1
ATOM 804 O O . PRO A 1 102 ? 11.992 1.085 -6.772 1.00 94.94 102 PRO A O 1
ATOM 807 N N . TYR A 1 103 ? 10.445 2.034 -5.460 1.00 96.50 103 TYR A N 1
ATOM 808 C CA . TYR A 1 103 ? 10.940 1.501 -4.194 1.00 96.50 103 TYR A CA 1
ATOM 809 C C . TYR A 1 103 ? 9.801 1.044 -3.277 1.00 96.50 103 TYR A C 1
ATOM 811 O O . TYR A 1 103 ? 8.650 1.474 -3.396 1.00 96.50 103 TYR A O 1
ATOM 819 N N . ASN A 1 104 ? 10.145 0.121 -2.379 1.00 96.12 104 ASN A N 1
ATOM 820 C CA . ASN A 1 104 ? 9.225 -0.375 -1.368 1.00 96.12 104 ASN A CA 1
ATOM 821 C C . ASN A 1 104 ? 9.024 0.711 -0.313 1.00 96.12 104 ASN A C 1
ATOM 823 O O . ASN A 1 104 ? 9.985 1.361 0.100 1.00 96.12 104 ASN A O 1
ATOM 827 N N . LEU A 1 105 ? 7.795 0.870 0.156 1.00 95.75 105 LEU A N 1
ATOM 828 C CA . LEU A 1 105 ? 7.537 1.606 1.384 1.00 95.75 105 LEU A CA 1
ATOM 829 C C . LEU A 1 105 ? 7.637 0.639 2.557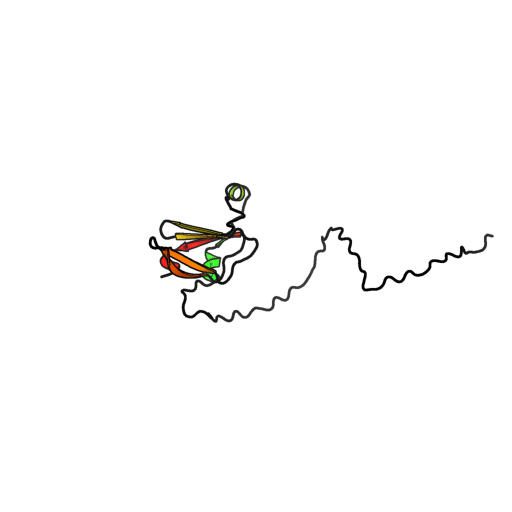 1.00 95.75 105 LEU A C 1
ATOM 831 O O . LEU A 1 105 ? 7.261 -0.528 2.431 1.00 95.75 105 LEU A O 1
ATOM 835 N N . SER A 1 106 ? 8.115 1.133 3.690 1.00 93.88 106 SER A N 1
ATOM 836 C CA . SER A 1 106 ? 8.245 0.351 4.916 1.00 93.88 106 SER A CA 1
ATOM 837 C C . SER A 1 106 ? 7.606 1.100 6.076 1.00 93.88 106 SER A C 1
ATOM 839 O O . SER A 1 106 ? 7.724 2.323 6.141 1.00 93.88 106 SER A O 1
ATOM 841 N N . ASN A 1 107 ? 6.982 0.371 7.000 1.00 91.00 107 ASN A N 1
ATOM 842 C CA . ASN A 1 107 ? 6.359 0.908 8.215 1.00 91.00 107 ASN A CA 1
ATOM 843 C C . ASN A 1 107 ? 5.355 2.034 7.920 1.00 91.00 107 ASN A C 1
ATOM 845 O O . ASN A 1 107 ? 5.440 3.140 8.454 1.00 91.00 107 ASN A O 1
ATOM 849 N N . VAL A 1 108 ? 4.415 1.759 7.022 1.00 91.94 108 VAL A N 1
ATOM 850 C CA . VAL A 1 108 ? 3.424 2.733 6.568 1.00 91.94 108 VAL A CA 1
ATOM 851 C C . VAL A 1 108 ? 2.248 2.747 7.532 1.00 91.94 108 VAL A C 1
ATOM 853 O O . VAL A 1 108 ? 1.540 1.752 7.660 1.00 91.94 108 VAL A O 1
ATOM 856 N N . LYS A 1 109 ? 2.014 3.886 8.186 1.00 91.00 109 LYS A N 1
ATOM 857 C CA . LYS A 1 109 ? 0.820 4.101 9.008 1.00 91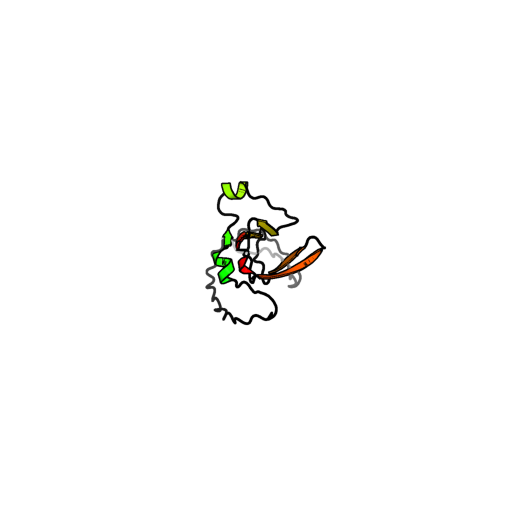.00 109 LYS A CA 1
ATOM 858 C C . LYS A 1 109 ? -0.400 4.346 8.119 1.00 91.00 109 LYS A C 1
ATOM 860 O O . LYS A 1 109 ? -0.346 5.171 7.207 1.00 91.00 109 LYS A O 1
ATOM 865 N N . LEU A 1 110 ? -1.497 3.659 8.416 1.00 89.50 110 LEU A N 1
ATOM 866 C CA . LEU A 1 110 ? -2.796 3.858 7.791 1.00 89.50 110 LEU A CA 1
ATOM 867 C C . LEU A 1 110 ? -3.751 4.552 8.758 1.00 89.50 110 LEU A C 1
ATOM 869 O O . LEU A 1 110 ? -3.867 4.176 9.924 1.00 89.50 110 LEU A O 1
ATOM 873 N N . SER A 1 111 ? -4.459 5.553 8.251 1.00 89.50 111 SER A N 1
ATOM 874 C CA . SER A 1 111 ? -5.531 6.231 8.968 1.00 89.50 111 SER A CA 1
ATOM 875 C C . SER A 1 111 ? -6.568 6.772 7.991 1.00 89.50 111 SER A C 1
ATOM 877 O O . SER A 1 111 ? -6.269 7.024 6.819 1.00 89.50 111 SER A O 1
ATOM 879 N N . PHE A 1 112 ? -7.795 6.950 8.466 1.00 87.25 112 PHE A N 1
ATOM 880 C CA . PHE A 1 112 ? -8.843 7.654 7.737 1.00 87.25 112 PHE A CA 1
ATOM 881 C C . PHE A 1 112 ? -9.292 8.883 8.512 1.00 87.25 112 PHE A C 1
ATOM 883 O O . PHE A 1 112 ? -9.136 8.970 9.729 1.00 87.25 112 PHE A O 1
ATOM 890 N N . LYS A 1 113 ? -9.835 9.857 7.787 1.00 90.19 113 LYS A N 1
ATOM 891 C CA . LYS A 1 113 ? -10.530 10.986 8.394 1.00 90.19 113 LYS A CA 1
ATOM 892 C C . LYS A 1 113 ? -12.025 10.727 8.318 1.00 90.19 113 LYS A C 1
ATOM 894 O O . LYS A 1 113 ? -12.527 10.417 7.237 1.00 90.19 113 LYS A O 1
ATOM 899 N N . ASP A 1 114 ? -12.706 10.815 9.453 1.00 87.88 114 ASP A N 1
ATOM 900 C CA . ASP A 1 114 ? -14.163 10.741 9.494 1.00 87.88 114 ASP A CA 1
ATOM 901 C C . ASP A 1 114 ? -14.800 12.009 8.890 1.00 87.88 114 ASP A C 1
ATOM 903 O O . ASP A 1 114 ? -14.118 12.975 8.527 1.00 87.88 114 ASP A O 1
ATOM 907 N N . ALA A 1 115 ? -16.128 12.008 8.763 1.00 90.19 115 ALA A N 1
ATOM 908 C CA . ALA A 1 115 ? -16.872 13.152 8.232 1.00 90.19 115 ALA A CA 1
ATOM 909 C C . ALA A 1 115 ? -16.746 14.412 9.112 1.00 90.19 115 ALA A C 1
ATOM 911 O O . ALA A 1 115 ? -16.995 15.520 8.640 1.00 90.19 115 ALA A O 1
ATOM 912 N N . GLN A 1 116 ? -16.362 14.249 10.379 1.00 91.69 116 GLN A N 1
ATOM 913 C CA . GLN A 1 116 ? -16.121 15.321 11.338 1.00 91.69 116 GLN A CA 1
ATOM 914 C C . GLN A 1 116 ? -14.661 15.823 11.308 1.00 91.69 116 GLN A C 1
ATOM 916 O O . GLN A 1 116 ? -14.338 16.808 11.969 1.00 91.69 116 GLN A O 1
ATOM 921 N N . GLY A 1 117 ? -13.785 15.193 10.519 1.00 91.56 117 GLY A N 1
ATOM 922 C CA . GLY A 1 117 ? -12.371 15.535 10.373 1.00 91.56 117 GLY A CA 1
ATOM 923 C C . GLY A 1 117 ? -11.435 14.879 11.394 1.00 91.56 117 GLY A C 1
ATOM 924 O O . GLY A 1 117 ? -10.217 15.112 11.329 1.00 91.56 117 GLY A O 1
ATOM 925 N N . ASN A 1 118 ? -11.950 14.046 12.302 1.00 92.56 118 ASN A N 1
ATOM 926 C CA . AS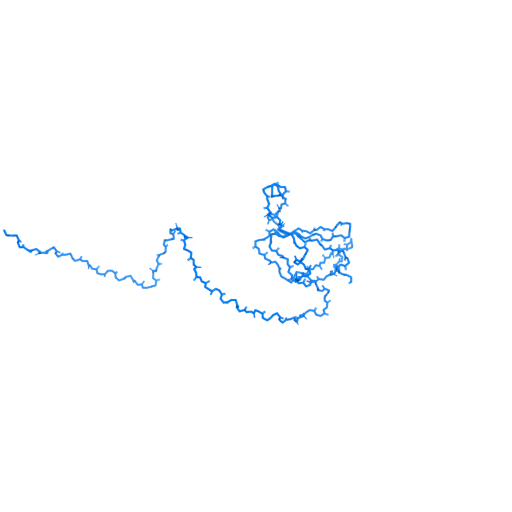N A 1 118 ? -11.130 13.305 13.255 1.00 92.56 118 ASN A CA 1
ATOM 927 C C . ASN A 1 118 ? -10.362 12.204 12.533 1.00 92.56 118 ASN A C 1
ATOM 929 O O . ASN A 1 118 ? -10.857 11.581 11.596 1.00 92.56 118 ASN A O 1
ATOM 933 N N . THR A 1 119 ? -9.131 11.971 12.975 1.00 89.56 119 THR A N 1
ATOM 934 C CA . THR A 1 119 ? -8.277 10.930 12.398 1.00 89.56 119 THR A CA 1
ATOM 935 C C . THR A 1 119 ? -8.477 9.646 13.186 1.00 89.56 119 THR A C 1
ATOM 937 O O . THR A 1 119 ? -8.287 9.646 14.399 1.00 89.56 119 THR A O 1
ATOM 940 N N . ILE A 1 120 ? -8.846 8.575 12.496 1.00 85.81 120 ILE A N 1
ATOM 941 C CA . ILE A 1 120 ? -8.985 7.235 13.055 1.00 85.81 120 ILE A CA 1
ATOM 942 C C . ILE A 1 120 ? -7.844 6.389 12.499 1.00 85.81 120 ILE A C 1
ATOM 944 O O . ILE A 1 120 ? -7.678 6.268 11.282 1.00 85.81 120 ILE A O 1
ATOM 948 N N . ASP A 1 121 ? -7.021 5.864 13.401 1.00 87.44 121 ASP A N 1
ATOM 949 C CA . ASP A 1 121 ? -5.867 5.040 13.060 1.00 87.44 121 ASP A CA 1
ATOM 950 C C . ASP A 1 121 ? -6.323 3.605 12.772 1.00 87.44 121 ASP A C 1
ATOM 952 O O . ASP A 1 121 ? -7.024 3.009 13.580 1.00 87.44 121 ASP A O 1
ATOM 956 N N . LEU A 1 122 ? -5.926 3.069 11.615 1.00 84.31 122 LEU A N 1
ATOM 957 C CA . LEU A 1 122 ? -6.231 1.694 11.192 1.00 84.31 122 LEU A CA 1
ATOM 958 C C . LEU A 1 122 ? -5.115 0.714 11.548 1.00 84.31 122 LEU A C 1
ATOM 960 O O . LEU A 1 122 ? -5.333 -0.486 11.579 1.00 84.31 122 LEU A O 1
ATOM 964 N N . GLY A 1 123 ? -3.893 1.216 11.725 1.00 87.81 123 GLY A N 1
ATOM 965 C CA . GLY A 1 123 ? -2.734 0.380 12.005 1.00 87.81 123 GLY A CA 1
ATOM 966 C C . GLY A 1 123 ? -1.527 0.721 11.145 1.00 87.81 123 GLY A C 1
ATOM 967 O O . GLY A 1 123 ? -1.433 1.795 10.541 1.00 87.81 123 GLY A O 1
ATOM 968 N N . VAL A 1 124 ? -0.568 -0.196 11.112 1.00 90.19 124 VAL A N 1
ATOM 969 C CA . VAL A 1 124 ? 0.702 -0.051 10.400 1.00 90.19 124 VAL A CA 1
ATOM 970 C C . VAL A 1 124 ? 0.925 -1.256 9.496 1.00 90.19 124 VAL A C 1
ATOM 972 O O . VAL A 1 124 ? 0.824 -2.402 9.919 1.00 90.19 124 VAL A O 1
ATOM 975 N N . ILE A 1 125 ? 1.276 -0.992 8.243 1.00 91.31 125 ILE A N 1
ATOM 976 C CA . ILE A 1 125 ? 1.709 -2.002 7.283 1.00 91.31 125 ILE A CA 1
ATOM 977 C C . ILE A 1 125 ? 3.233 -2.038 7.262 1.00 91.31 125 ILE A C 1
ATOM 979 O O . ILE A 1 125 ? 3.885 -1.023 7.005 1.00 91.31 125 ILE A O 1
ATOM 983 N N . GLU A 1 126 ? 3.806 -3.220 7.466 1.00 90.88 126 GLU A N 1
ATOM 984 C CA . GLU A 1 126 ? 5.259 -3.395 7.488 1.00 90.88 126 GLU A CA 1
ATOM 985 C C . GLU A 1 126 ? 5.916 -3.033 6.157 1.00 90.88 126 GLU A C 1
ATOM 987 O O . GLU A 1 126 ? 6.942 -2.354 6.139 1.00 90.88 126 GLU A O 1
ATOM 992 N N . THR A 1 127 ? 5.335 -3.462 5.035 1.00 94.25 127 THR A N 1
ATOM 993 C CA . THR A 1 127 ? 5.873 -3.148 3.713 1.00 94.25 127 THR A CA 1
ATOM 994 C C . THR A 1 127 ? 4.797 -3.019 2.646 1.00 94.25 127 THR A C 1
ATOM 996 O O . THR A 1 127 ? 3.828 -3.768 2.636 1.00 94.25 127 THR A O 1
ATOM 999 N N . ILE A 1 128 ? 4.996 -2.091 1.713 1.00 96.69 128 ILE A N 1
ATOM 1000 C CA . ILE A 1 128 ? 4.237 -1.973 0.469 1.00 96.69 128 ILE A CA 1
ATOM 1001 C C . ILE A 1 128 ? 5.248 -2.075 -0.675 1.00 96.69 128 ILE A C 1
ATOM 1003 O O . ILE A 1 128 ? 6.046 -1.149 -0.858 1.00 96.69 128 ILE A O 1
ATOM 1007 N N . PRO A 1 129 ? 5.261 -3.173 -1.450 1.00 97.19 129 PRO A N 1
ATOM 1008 C CA . PRO A 1 129 ? 6.258 -3.362 -2.496 1.00 97.19 129 PRO A CA 1
ATOM 1009 C C . PRO A 1 129 ? 6.198 -2.266 -3.561 1.00 97.19 129 PRO A C 1
ATOM 1011 O O . PRO A 1 129 ? 5.138 -1.690 -3.826 1.00 97.19 129 PRO A O 1
ATOM 1014 N N . LYS A 1 130 ? 7.335 -1.983 -4.194 1.00 96.50 130 LYS A N 1
ATOM 1015 C CA . LYS A 1 130 ? 7.404 -1.109 -5.367 1.00 96.50 130 LYS A CA 1
ATOM 1016 C C . LYS A 1 130 ? 6.476 -1.609 -6.461 1.00 96.50 130 LYS A C 1
ATOM 1018 O O . LYS A 1 130 ? 6.318 -2.820 -6.617 1.00 96.50 130 LYS A O 1
ATOM 1023 N N . HIS A 1 131 ? 5.930 -0.686 -7.247 1.00 95.69 131 HIS A N 1
ATOM 1024 C CA . HIS A 1 131 ? 5.191 -1.027 -8.464 1.00 95.69 131 HIS A CA 1
ATOM 1025 C C . HIS A 1 131 ? 4.102 -2.093 -8.254 1.00 95.69 131 HIS A C 1
ATOM 1027 O O . HIS A 1 131 ? 3.902 -2.966 -9.101 1.00 95.69 131 HIS A O 1
ATOM 1033 N N . SER A 1 132 ? 3.417 -2.045 -7.111 1.00 96.81 132 SER A N 1
ATOM 1034 C CA . SER A 1 132 ? 2.516 -3.108 -6.675 1.00 96.81 132 SER A CA 1
ATOM 1035 C C . SER A 1 132 ? 1.129 -2.604 -6.313 1.00 96.81 132 SER A C 1
ATOM 1037 O O . SER A 1 132 ? 0.930 -1.441 -5.965 1.00 96.81 132 SER A O 1
ATOM 1039 N N . LYS A 1 133 ? 0.169 -3.517 -6.397 1.00 96.25 133 LYS A N 1
ATOM 1040 C CA . LYS A 1 133 ? -1.205 -3.374 -5.948 1.00 96.25 133 LYS A CA 1
ATOM 1041 C C . LYS A 1 133 ? -1.464 -4.377 -4.841 1.00 96.25 133 LYS A C 1
ATOM 1043 O O . LYS A 1 133 ? -1.262 -5.570 -5.038 1.00 96.25 133 LYS A O 1
ATOM 1048 N N . ILE A 1 134 ? -1.959 -3.908 -3.709 1.00 95.62 134 ILE A N 1
ATOM 1049 C CA . ILE A 1 134 ? -2.336 -4.731 -2.564 1.00 95.62 134 ILE A CA 1
ATOM 1050 C C . ILE A 1 134 ? -3.837 -4.585 -2.365 1.00 95.62 134 ILE A C 1
ATOM 1052 O O . ILE A 1 134 ? -4.356 -3.471 -2.400 1.00 95.62 134 ILE A O 1
ATOM 1056 N N . VAL A 1 135 ? -4.530 -5.700 -2.140 1.00 94.56 135 VAL A N 1
ATOM 1057 C CA . VAL A 1 135 ? -5.946 -5.703 -1.754 1.00 94.56 135 VAL A CA 1
ATOM 1058 C C . VAL A 1 135 ? -6.080 -6.358 -0.385 1.00 94.56 135 VAL A C 1
ATOM 1060 O O . VAL A 1 135 ? -5.839 -7.558 -0.230 1.00 94.56 135 VAL A O 1
ATOM 1063 N N . LEU A 1 136 ? -6.463 -5.560 0.606 1.00 91.62 136 LEU A N 1
ATOM 1064 C CA . LEU A 1 136 ? -6.662 -5.982 1.985 1.00 91.62 136 LEU A CA 1
ATOM 1065 C C . LEU A 1 136 ? -8.160 -6.037 2.314 1.00 91.62 136 LEU A C 1
ATOM 1067 O O . LEU A 1 136 ? -8.903 -5.136 1.912 1.00 91.62 136 LEU A O 1
ATOM 1071 N N . PRO A 1 137 ? -8.617 -7.091 3.012 1.00 88.88 137 PRO A N 1
ATOM 1072 C CA . PRO A 1 137 ? -9.949 -7.106 3.608 1.00 88.88 137 PRO A CA 1
ATOM 1073 C C . PRO A 1 137 ? -10.046 -6.029 4.701 1.00 88.88 137 PRO A C 1
ATOM 1075 O O . PRO A 1 137 ? -9.042 -5.723 5.341 1.00 88.88 137 PRO A O 1
ATOM 1078 N N . GLY A 1 138 ? -11.222 -5.433 4.897 1.00 80.19 138 GLY A N 1
ATOM 1079 C CA . GLY A 1 138 ? -11.458 -4.434 5.946 1.00 80.19 138 GLY A CA 1
ATOM 1080 C C . GLY A 1 138 ? -11.237 -5.012 7.342 1.00 80.19 138 GLY A C 1
ATOM 1081 O O . GLY A 1 138 ? -10.688 -4.336 8.200 1.00 80.19 138 GLY A O 1
ATOM 1082 N N . GLU A 1 139 ? -11.517 -6.305 7.501 1.00 79.00 139 GLU A N 1
ATOM 1083 C CA . GLU A 1 139 ? -11.280 -7.093 8.712 1.00 79.00 139 GLU A CA 1
ATOM 1084 C C . GLU A 1 139 ? -9.782 -7.320 9.005 1.00 79.00 139 GLU A C 1
ATOM 1086 O O . GLU A 1 139 ? -9.432 -7.955 9.992 1.00 79.00 139 GLU A O 1
ATOM 1091 N N . ALA A 1 140 ? -8.865 -6.861 8.142 1.00 72.50 140 ALA A N 1
ATOM 1092 C CA . ALA A 1 140 ? -7.424 -6.951 8.402 1.00 72.50 140 ALA A CA 1
ATOM 1093 C C . ALA A 1 140 ? -6.936 -5.983 9.497 1.00 72.50 140 ALA A C 1
ATOM 1095 O O . ALA A 1 140 ? -5.754 -6.033 9.837 1.00 72.50 140 ALA A O 1
ATOM 1096 N N . PHE A 1 141 ? -7.813 -5.097 9.976 1.00 68.56 141 PHE A N 1
ATOM 1097 C CA . PHE A 1 141 ? -7.510 -3.987 10.880 1.00 68.56 141 PHE A CA 1
ATOM 1098 C C . PHE A 1 141 ? -8.458 -3.928 12.098 1.00 68.56 141 PHE A C 1
ATOM 1100 O O . PHE A 1 141 ? -8.544 -2.879 12.727 1.00 68.56 141 PHE A O 1
ATOM 1107 N N . ASP A 1 142 ? -9.185 -5.019 12.375 1.00 61.72 142 ASP A N 1
ATOM 1108 C CA . ASP A 1 142 ? -10.070 -5.198 13.545 1.00 61.72 142 ASP A CA 1
ATOM 1109 C C . ASP A 1 142 ? -9.378 -5.973 14.683 1.00 61.72 142 ASP A C 1
ATOM 1111 O O . ASP A 1 142 ? -8.540 -6.859 14.375 1.00 61.72 142 ASP A O 1
#

Organism: NCBI:txid1159019